Protein AF-K1T6R0-F1 (afdb_monomer_lite)

Secondary structure (DSSP, 8-state):
--GGGGGT-HHHHHHHHIIIIIHHHHHHHHHHHHHHHTTSS--S-HHHHHHHHHHHHHHHHHHHHH-GGGHHHHHHHHHHHHHHHHHHH-HHHHHHHHHHHHHHHHTTSS--

Radius of gyration: 20.27 Å; chains: 1; bounding box: 47×55×46 Å

Sequence (112 aa):
MMTIEQFRNAEFAAMYSERYLERLVRYHAGLFRALIKSGTLIGEDPDTLALEYVAPVVLMVEVCDRQPEREAECLKRLEAHVRNFYRTYSPHMVKTAEKRGGNCRNNRNADS

pLDDT: mean 86.24, std 15.78, range [49.03, 98.44]

Foldseek 3Di:
DVVVVLVVDVVVVVVCCVPQPVVQLVVQLVVVVVCVVVLQWADDRSSVLSCQLRVLVSVLVVCCVVPVVCNVVSVVVNVVSVVVSSCVTGPVVVVVVVVVVVVVVVVVVVVD

Structure (mmCIF, N/CA/C/O backbone):
data_AF-K1T6R0-F1
#
_entry.id   AF-K1T6R0-F1
#
loop_
_atom_site.group_PDB
_atom_site.id
_atom_site.type_symbol
_atom_site.label_atom_id
_atom_site.label_alt_id
_atom_site.label_comp_id
_atom_site.label_asym_id
_atom_site.label_entity_id
_atom_site.label_seq_id
_atom_site.pdbx_PDB_ins_code
_atom_site.Cartn_x
_atom_site.Cartn_y
_atom_site.Cartn_z
_atom_site.occupancy
_atom_site.B_iso_or_equiv
_atom_site.auth_seq_id
_atom_site.auth_comp_id
_atom_site.auth_asym_id
_atom_site.auth_atom_id
_atom_site.pdbx_PDB_model_num
ATOM 1 N N . MET A 1 1 ? 12.323 -4.623 -11.934 1.00 67.38 1 MET A N 1
ATOM 2 C CA . MET A 1 1 ? 11.090 -5.391 -11.698 1.00 67.38 1 MET A CA 1
ATOM 3 C C . MET A 1 1 ? 10.783 -6.057 -13.020 1.00 67.38 1 MET A C 1
ATOM 5 O O . MET A 1 1 ? 10.900 -5.417 -14.056 1.00 67.38 1 MET A O 1
ATOM 9 N N . MET A 1 2 ? 10.466 -7.350 -13.032 1.00 69.31 2 MET A N 1
ATOM 10 C CA . MET A 1 2 ? 10.204 -8.080 -14.284 1.00 69.31 2 MET A CA 1
ATOM 11 C C . MET A 1 2 ? 8.783 -7.806 -14.812 1.00 69.31 2 MET A C 1
ATOM 13 O O . MET A 1 2 ? 8.023 -8.725 -15.093 1.00 69.31 2 MET A O 1
ATOM 17 N N . THR A 1 3 ? 8.396 -6.534 -14.916 1.00 76.62 3 THR A N 1
ATOM 18 C CA . THR A 1 3 ? 7.055 -6.098 -15.345 1.00 76.62 3 THR A CA 1
ATOM 19 C C . THR A 1 3 ? 6.729 -6.539 -16.765 1.00 76.62 3 THR A C 1
ATOM 21 O O . THR A 1 3 ? 5.572 -6.810 -17.055 1.00 76.62 3 THR A O 1
ATOM 24 N N . ILE A 1 4 ? 7.719 -6.646 -17.655 1.00 83.88 4 ILE A N 1
ATOM 25 C CA . ILE A 1 4 ? 7.477 -7.036 -19.050 1.00 83.88 4 ILE A CA 1
ATOM 26 C C . ILE A 1 4 ? 7.061 -8.509 -19.184 1.00 83.88 4 ILE A C 1
ATOM 28 O O . ILE A 1 4 ? 6.312 -8.857 -20.095 1.00 83.88 4 ILE A O 1
ATOM 32 N N . GLU A 1 5 ? 7.505 -9.370 -18.260 1.00 83.56 5 GLU A N 1
ATOM 33 C CA . GLU A 1 5 ? 7.231 -10.812 -18.303 1.00 83.56 5 GLU A CA 1
ATOM 34 C C . GLU A 1 5 ? 5.749 -11.123 -18.068 1.00 83.56 5 GLU A C 1
ATOM 36 O O . GLU A 1 5 ? 5.237 -12.112 -18.589 1.00 83.56 5 GLU A O 1
ATOM 41 N N . GLN A 1 6 ? 5.027 -10.234 -17.375 1.00 82.94 6 GLN A N 1
ATOM 42 C CA . GLN A 1 6 ? 3.585 -10.361 -17.154 1.00 82.94 6 GLN A CA 1
ATOM 43 C C . GLN A 1 6 ? 2.793 -10.405 -18.475 1.00 82.94 6 GLN A C 1
ATOM 45 O O . GLN A 1 6 ? 1.752 -11.044 -18.555 1.00 82.94 6 GLN A O 1
ATOM 50 N N . PHE A 1 7 ? 3.299 -9.770 -19.538 1.00 89.25 7 PHE A N 1
ATOM 51 C CA . PHE A 1 7 ? 2.635 -9.736 -20.846 1.00 89.25 7 PHE A CA 1
ATOM 52 C C . PHE A 1 7 ? 2.962 -10.945 -21.727 1.00 89.25 7 PHE A C 1
ATOM 54 O O . PHE A 1 7 ? 2.401 -11.086 -22.811 1.00 89.25 7 PHE A O 1
ATOM 61 N N . ARG A 1 8 ? 3.881 -11.813 -21.289 1.00 89.94 8 ARG A N 1
ATOM 62 C CA . ARG A 1 8 ? 4.330 -12.980 -22.059 1.00 89.94 8 ARG A CA 1
ATOM 63 C C . ARG A 1 8 ? 3.608 -14.266 -21.671 1.00 89.94 8 ARG A C 1
ATOM 65 O O . ARG A 1 8 ? 3.548 -15.180 -22.486 1.00 89.94 8 ARG A O 1
ATOM 72 N N . ASN A 1 9 ? 3.079 -14.350 -20.450 1.00 92.88 9 ASN A N 1
ATOM 73 C CA . ASN A 1 9 ? 2.398 -15.537 -19.935 1.00 92.88 9 ASN A CA 1
ATOM 74 C C . ASN A 1 9 ? 1.365 -15.151 -18.862 1.00 92.88 9 ASN A C 1
ATOM 76 O O . ASN A 1 9 ? 1.672 -14.381 -17.951 1.00 92.88 9 ASN A O 1
ATOM 80 N N . ALA A 1 10 ? 0.169 -15.743 -18.932 1.00 92.69 10 ALA A N 1
ATOM 81 C CA . ALA A 1 10 ? -0.885 -15.586 -17.930 1.00 92.69 10 ALA A CA 1
ATOM 82 C C . ALA A 1 10 ? -0.437 -15.997 -16.514 1.00 92.69 10 ALA A C 1
ATOM 84 O O . ALA A 1 10 ? -0.844 -15.373 -15.537 1.00 92.69 10 ALA A O 1
ATOM 85 N N . GLU A 1 11 ? 0.436 -16.999 -16.390 1.00 93.69 11 GLU A N 1
ATOM 86 C CA . GLU A 1 11 ? 1.009 -17.401 -15.101 1.00 93.69 11 GLU A CA 1
ATOM 87 C C . GLU A 1 11 ? 1.862 -16.278 -14.495 1.00 93.69 11 GLU A C 1
ATOM 89 O O . GLU A 1 11 ? 1.700 -15.930 -13.326 1.00 93.69 11 GLU A O 1
ATOM 94 N N . PHE A 1 12 ? 2.713 -15.634 -15.300 1.00 91.62 12 PHE A N 1
ATOM 95 C CA . PHE A 1 12 ? 3.518 -14.502 -14.840 1.00 91.62 12 PHE A CA 1
ATOM 96 C C . PHE A 1 12 ? 2.668 -13.269 -14.529 1.00 91.62 12 PHE A C 1
ATOM 98 O O . PHE A 1 12 ? 2.978 -12.560 -13.572 1.00 91.62 12 PHE A O 1
ATOM 105 N N . ALA A 1 13 ? 1.577 -13.039 -15.266 1.00 91.75 13 ALA A N 1
ATOM 106 C CA . ALA A 1 13 ? 0.599 -12.006 -14.925 1.00 91.75 13 ALA A CA 1
ATOM 107 C C . ALA A 1 13 ? -0.025 -12.241 -13.543 1.00 91.75 13 ALA A C 1
ATOM 109 O O . ALA A 1 13 ? -0.036 -11.337 -12.708 1.00 91.75 13 ALA A O 1
ATOM 110 N N . ALA A 1 14 ? -0.475 -13.467 -13.267 1.00 93.75 14 ALA A N 1
ATOM 111 C CA . ALA A 1 14 ? -1.046 -13.824 -11.972 1.00 93.75 14 ALA A CA 1
ATOM 112 C C . ALA A 1 14 ? -0.019 -13.689 -10.836 1.00 93.75 14 ALA A C 1
ATOM 114 O O . ALA A 1 14 ? -0.318 -13.101 -9.797 1.00 93.75 14 ALA A O 1
ATOM 115 N N . MET A 1 15 ? 1.217 -14.159 -11.045 1.00 92.31 15 MET A N 1
ATOM 116 C CA . MET A 1 15 ? 2.295 -14.009 -10.062 1.00 92.31 15 MET A CA 1
ATOM 117 C C . MET A 1 15 ? 2.634 -12.540 -9.790 1.00 92.31 15 MET A C 1
ATOM 119 O O . MET A 1 15 ? 2.909 -12.183 -8.643 1.00 92.31 15 MET A O 1
ATOM 123 N N . TYR A 1 16 ? 2.612 -11.688 -10.818 1.00 90.25 16 TYR A N 1
ATOM 124 C CA . TYR A 1 16 ? 2.833 -10.252 -10.669 1.00 90.25 16 TYR A CA 1
ATOM 125 C C . TYR A 1 16 ? 1.745 -9.612 -9.799 1.00 90.25 16 TYR A C 1
ATOM 127 O O . TYR A 1 16 ? 2.076 -8.970 -8.797 1.00 90.25 16 TYR A O 1
ATOM 135 N N . SER A 1 17 ? 0.468 -9.837 -10.132 1.00 91.94 17 SER A N 1
ATOM 136 C CA . SER A 1 17 ? -0.673 -9.317 -9.364 1.00 91.94 17 SER A CA 1
ATOM 137 C C . SER A 1 17 ? -0.638 -9.783 -7.912 1.00 91.94 17 SER A C 1
ATOM 139 O O . SER A 1 17 ? -0.732 -8.966 -6.995 1.00 91.94 17 SER A O 1
ATOM 141 N N . GLU A 1 18 ? -0.404 -11.074 -7.686 1.00 94.75 18 GLU A N 1
ATOM 142 C CA . GLU A 1 18 ? -0.300 -11.644 -6.344 1.00 94.75 18 GLU A CA 1
ATOM 143 C C . GLU A 1 18 ? 0.841 -10.996 -5.545 1.00 94.75 18 GLU A C 1
ATOM 145 O O . GLU A 1 18 ? 0.654 -10.543 -4.413 1.00 94.75 18 GLU A O 1
ATOM 150 N N . ARG A 1 19 ? 2.042 -10.909 -6.133 1.00 90.56 19 ARG A N 1
ATOM 151 C CA . ARG A 1 19 ? 3.242 -10.430 -5.436 1.00 90.56 19 ARG A CA 1
ATOM 152 C C . ARG A 1 19 ? 3.183 -8.943 -5.106 1.00 90.56 19 ARG A C 1
ATOM 154 O O . ARG A 1 19 ? 3.628 -8.567 -4.018 1.00 90.56 19 ARG A O 1
ATOM 161 N N . TYR A 1 20 ? 2.714 -8.122 -6.040 1.00 87.88 20 TYR A N 1
ATOM 162 C CA . TYR A 1 20 ? 2.879 -6.669 -5.980 1.00 87.88 20 TYR A CA 1
ATOM 163 C C . TYR A 1 20 ? 1.605 -5.900 -5.663 1.00 87.88 20 TYR A C 1
ATOM 165 O O . TYR A 1 20 ? 1.702 -4.734 -5.291 1.00 87.88 20 TYR A O 1
ATOM 173 N N . LEU A 1 21 ? 0.437 -6.536 -5.734 1.00 90.62 21 LEU A N 1
ATOM 174 C CA . LEU A 1 21 ? -0.829 -5.909 -5.368 1.00 90.62 21 LEU A CA 1
ATOM 175 C C . LEU A 1 21 ? -1.497 -6.685 -4.239 1.00 90.62 21 LEU A C 1
ATOM 177 O O . LEU A 1 21 ? -1.561 -6.201 -3.108 1.00 90.62 21 LEU A O 1
ATOM 181 N N . GLU A 1 22 ? -1.945 -7.909 -4.507 1.00 95.75 22 GLU A N 1
ATOM 182 C CA . GLU A 1 22 ? -2.871 -8.596 -3.606 1.00 95.75 22 GLU A CA 1
ATOM 183 C C . GLU A 1 22 ? -2.248 -8.915 -2.248 1.00 95.75 22 GLU A C 1
ATOM 185 O O . GLU A 1 22 ? -2.856 -8.673 -1.202 1.00 95.75 22 GLU A O 1
ATOM 190 N N . ARG A 1 23 ? -1.000 -9.398 -2.231 1.00 96.06 23 ARG A N 1
ATOM 191 C CA . ARG A 1 23 ? -0.299 -9.699 -0.981 1.00 96.06 23 ARG A CA 1
ATOM 192 C C . ARG A 1 23 ? -0.053 -8.450 -0.136 1.00 96.06 23 ARG A C 1
ATOM 194 O O . ARG A 1 23 ? -0.156 -8.529 1.089 1.00 96.06 23 ARG A O 1
ATOM 201 N N . LEU A 1 24 ? 0.269 -7.315 -0.761 1.00 95.62 24 LEU A N 1
ATOM 202 C CA . LEU A 1 24 ? 0.482 -6.054 -0.044 1.00 95.62 24 LEU A CA 1
ATOM 203 C C . LEU A 1 24 ? -0.823 -5.535 0.556 1.00 95.62 24 LEU A C 1
ATOM 205 O O . LEU A 1 24 ? -0.827 -5.133 1.721 1.00 95.62 24 LEU A O 1
ATOM 209 N N . VAL A 1 25 ? -1.917 -5.591 -0.208 1.00 97.44 25 VAL A N 1
ATOM 210 C CA . VAL A 1 25 ? -3.250 -5.182 0.250 1.00 97.44 25 VAL A CA 1
ATOM 211 C C . VAL A 1 25 ? -3.710 -6.068 1.402 1.00 97.44 25 VAL A C 1
ATOM 213 O O . VAL A 1 25 ? -4.013 -5.543 2.469 1.00 97.44 25 VAL A O 1
ATOM 216 N N . ARG A 1 26 ? -3.662 -7.402 1.266 1.00 98.12 26 ARG A N 1
ATOM 217 C CA . ARG A 1 26 ? -4.065 -8.324 2.347 1.00 98.12 26 ARG A CA 1
ATOM 218 C C . ARG A 1 26 ? -3.273 -8.105 3.633 1.00 98.12 26 ARG A C 1
ATOM 220 O O . ARG A 1 26 ? -3.848 -8.117 4.720 1.00 98.12 26 ARG A O 1
ATOM 227 N N . TYR A 1 27 ? -1.962 -7.884 3.522 1.00 97.81 27 TYR A N 1
ATOM 228 C CA . TYR A 1 27 ? -1.122 -7.602 4.685 1.00 97.81 27 TYR A CA 1
ATOM 229 C C . TYR A 1 27 ? -1.546 -6.305 5.393 1.00 97.81 27 TYR A C 1
ATOM 231 O O . TYR A 1 27 ? -1.766 -6.307 6.607 1.00 97.81 27 TYR A O 1
ATOM 239 N N . HIS A 1 28 ? -1.711 -5.210 4.644 1.00 97.56 28 HIS A N 1
ATOM 240 C CA . HIS A 1 28 ? -2.092 -3.921 5.228 1.00 97.56 28 HIS A CA 1
ATOM 241 C C . HIS A 1 28 ? -3.538 -3.907 5.726 1.00 97.56 28 HIS A C 1
ATOM 243 O O . HIS A 1 28 ? -3.797 -3.303 6.761 1.00 97.56 28 HIS A O 1
ATOM 249 N N . ALA A 1 29 ? -4.456 -4.634 5.089 1.00 98.12 29 ALA A N 1
ATOM 250 C CA . ALA A 1 29 ? -5.822 -4.792 5.579 1.00 98.12 29 ALA A CA 1
ATOM 251 C C . ALA A 1 29 ? -5.835 -5.484 6.951 1.00 98.12 29 ALA A C 1
ATOM 253 O O . ALA A 1 29 ? -6.530 -5.047 7.867 1.00 98.12 29 ALA A O 1
ATOM 254 N N . GLY A 1 30 ? -5.009 -6.521 7.143 1.00 98.00 30 GLY A N 1
ATOM 255 C CA . GLY A 1 30 ? -4.819 -7.157 8.450 1.00 98.00 30 GLY A CA 1
ATOM 256 C C . GLY A 1 30 ? -4.286 -6.187 9.511 1.00 98.00 30 GLY A C 1
ATOM 257 O O . GLY A 1 30 ? -4.830 -6.117 10.616 1.00 98.00 30 GLY A O 1
ATOM 258 N N . LEU A 1 31 ? -3.269 -5.394 9.161 1.00 97.25 31 LEU A N 1
ATOM 259 C CA . LEU A 1 31 ? -2.706 -4.368 10.042 1.00 97.25 31 LEU A CA 1
ATOM 260 C C . LEU A 1 31 ? -3.740 -3.290 10.402 1.00 97.25 31 LEU A C 1
ATOM 262 O O . LEU A 1 31 ? -3.925 -2.979 11.578 1.00 97.25 31 LEU A O 1
ATOM 266 N N . PHE A 1 32 ? -4.447 -2.739 9.418 1.00 97.50 32 PHE A N 1
ATOM 267 C CA . PHE A 1 32 ? -5.442 -1.692 9.637 1.00 97.50 32 PHE A CA 1
ATOM 268 C C . PHE A 1 32 ? -6.644 -2.189 10.423 1.00 97.50 32 PHE A C 1
ATOM 270 O O . PHE A 1 32 ? -7.112 -1.475 11.304 1.00 97.50 32 PHE A O 1
ATOM 277 N N . ARG A 1 33 ? -7.072 -3.439 10.231 1.00 97.75 33 ARG A N 1
ATOM 278 C CA . ARG A 1 33 ? -8.096 -4.062 11.077 1.00 97.75 33 ARG A CA 1
ATOM 279 C C . ARG A 1 33 ? -7.681 -4.075 12.551 1.00 97.75 33 ARG A C 1
ATOM 281 O O . ARG A 1 33 ? -8.498 -3.771 13.418 1.00 97.75 33 ARG A O 1
ATOM 288 N N . ALA A 1 34 ? -6.414 -4.377 12.844 1.00 96.94 34 ALA A N 1
ATOM 289 C CA . ALA A 1 34 ? -5.888 -4.334 14.208 1.00 96.94 34 ALA A CA 1
ATOM 290 C C . ALA A 1 34 ? -5.819 -2.898 14.764 1.00 96.94 34 ALA A C 1
ATOM 292 O O . ALA A 1 34 ? -6.229 -2.671 15.901 1.00 96.94 34 ALA A O 1
ATOM 293 N N . LEU A 1 35 ? -5.363 -1.932 13.958 1.00 95.38 35 LEU A N 1
ATOM 294 C CA . LEU A 1 35 ? -5.242 -0.524 14.361 1.00 95.38 35 LEU A CA 1
ATOM 295 C C . LEU A 1 35 ? -6.593 0.186 14.536 1.00 95.38 35 LEU A C 1
ATOM 297 O O . LEU A 1 35 ? -6.722 1.062 15.391 1.00 95.38 35 LEU A O 1
ATOM 301 N N . ILE A 1 36 ? -7.607 -0.190 13.757 1.00 95.00 36 ILE A N 1
ATOM 302 C CA . ILE A 1 36 ? -8.988 0.273 13.942 1.00 95.00 36 ILE A CA 1
ATOM 303 C C . ILE A 1 36 ? -9.548 -0.308 15.242 1.00 95.00 36 ILE A C 1
ATOM 305 O O . ILE A 1 36 ? -10.090 0.424 16.067 1.00 95.00 36 ILE A O 1
ATOM 309 N N . LYS A 1 37 ? -9.350 -1.613 15.485 1.00 95.00 37 LYS A N 1
ATOM 310 C CA . LYS A 1 37 ? -9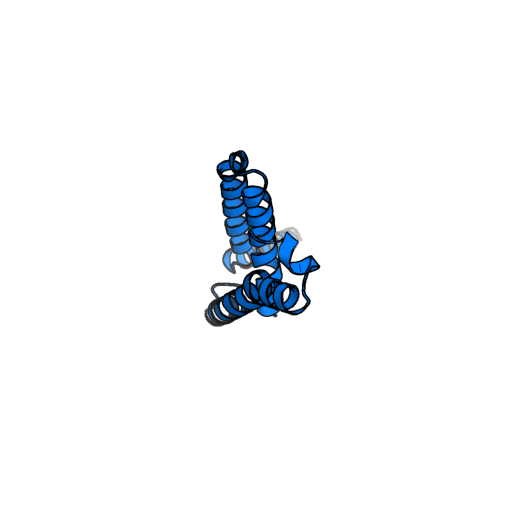.811 -2.277 16.714 1.00 95.00 37 LYS A CA 1
ATOM 311 C C . LYS A 1 37 ? -9.193 -1.674 17.982 1.00 95.00 37 LYS A C 1
ATOM 313 O O . LYS A 1 37 ? -9.863 -1.624 19.009 1.00 95.00 37 LYS A O 1
ATOM 318 N N . SER A 1 38 ? -7.940 -1.216 17.928 1.00 94.44 38 SER A N 1
ATOM 319 C CA . SER A 1 38 ? -7.284 -0.521 19.046 1.00 94.44 38 SER A CA 1
ATOM 320 C C . SER A 1 38 ? -7.680 0.953 19.179 1.00 94.44 38 SER A C 1
ATOM 322 O O . SER A 1 38 ? -7.250 1.610 20.125 1.00 94.44 38 SER A O 1
ATOM 324 N N . GLY A 1 39 ? -8.458 1.496 18.239 1.00 92.12 39 GLY A N 1
ATOM 325 C CA . GLY A 1 39 ? -8.795 2.917 18.180 1.00 92.12 39 GLY A CA 1
ATOM 326 C C . GLY A 1 39 ? -7.613 3.813 17.802 1.00 92.12 39 GLY A C 1
ATOM 327 O O . GLY A 1 39 ? -7.666 5.017 18.038 1.00 92.12 39 GLY A O 1
ATOM 328 N N . THR A 1 40 ? -6.532 3.254 17.249 1.00 93.25 40 THR A N 1
ATOM 329 C CA . THR A 1 40 ? -5.373 4.021 16.764 1.00 93.25 40 THR A CA 1
ATOM 330 C C . THR A 1 40 ? -5.678 4.709 15.437 1.00 93.25 40 THR A C 1
ATOM 332 O O . THR A 1 40 ? 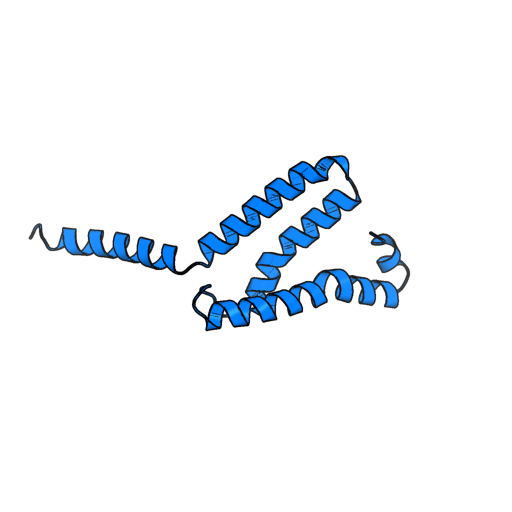-5.229 5.835 15.222 1.00 93.25 40 THR A O 1
ATOM 335 N N . LEU A 1 41 ? -6.458 4.051 14.574 1.00 93.25 41 LEU A N 1
ATOM 336 C CA . LEU A 1 41 ? -6.990 4.623 13.342 1.00 93.25 41 LEU A CA 1
ATOM 337 C C . LEU A 1 41 ? -8.521 4.683 13.380 1.00 93.25 41 LEU A C 1
ATOM 339 O O . LEU A 1 41 ? -9.169 3.835 13.990 1.00 93.25 41 LEU A O 1
ATOM 343 N N . ILE A 1 42 ? -9.088 5.678 12.703 1.00 88.75 42 ILE A N 1
ATOM 344 C CA . ILE A 1 42 ? -10.515 5.778 12.389 1.00 88.75 42 ILE A CA 1
ATOM 345 C C . ILE A 1 42 ? -10.713 5.292 10.948 1.00 88.75 42 ILE A C 1
ATOM 347 O O . ILE A 1 42 ? -9.995 5.721 10.049 1.00 88.75 42 ILE A O 1
ATOM 351 N N . GLY A 1 43 ? -11.639 4.366 10.725 1.00 79.06 43 GLY A N 1
ATOM 352 C CA . GLY A 1 43 ? -11.906 3.799 9.403 1.00 79.06 43 GLY A CA 1
ATOM 353 C C . GLY A 1 43 ? -12.892 2.641 9.497 1.00 79.06 43 GLY A C 1
ATOM 354 O O . GLY A 1 43 ? -12.875 1.905 10.482 1.00 79.06 43 GLY A O 1
ATOM 355 N N . GLU A 1 44 ? -13.766 2.512 8.500 1.00 77.50 44 GLU A N 1
ATOM 356 C CA . GLU A 1 44 ? -14.825 1.494 8.492 1.00 77.50 44 GLU A CA 1
ATOM 357 C C . GLU A 1 44 ? -14.380 0.215 7.775 1.00 77.50 44 GLU A C 1
ATOM 359 O O . GLU A 1 44 ? -14.502 -0.872 8.340 1.00 77.50 44 GLU A O 1
ATOM 364 N N . ASP A 1 45 ? -13.802 0.341 6.575 1.00 94.75 45 ASP A N 1
ATOM 365 C CA . ASP A 1 45 ? -13.355 -0.804 5.779 1.00 94.75 45 ASP A CA 1
ATOM 366 C C . ASP A 1 45 ? -11.815 -0.887 5.676 1.00 94.75 45 ASP A C 1
ATOM 368 O O . ASP A 1 45 ? -11.193 -0.097 4.956 1.00 94.75 45 ASP A O 1
ATOM 372 N N . PRO A 1 46 ? -11.162 -1.831 6.381 1.00 96.00 46 PRO A N 1
ATOM 373 C CA . PRO A 1 46 ? -9.707 -1.967 6.356 1.00 96.00 46 PRO A CA 1
ATOM 374 C C . PRO A 1 46 ? -9.153 -2.381 4.987 1.00 96.00 46 PRO A C 1
ATOM 376 O O . PRO A 1 46 ? -7.989 -2.092 4.706 1.00 96.00 46 PRO A O 1
ATOM 379 N N . ASP A 1 47 ? -9.950 -3.040 4.145 1.00 96.19 47 ASP A N 1
ATOM 380 C CA . ASP A 1 47 ? -9.539 -3.472 2.809 1.00 96.19 47 ASP A CA 1
ATOM 381 C C . ASP A 1 47 ? -9.430 -2.268 1.850 1.00 96.19 47 ASP A C 1
ATOM 383 O O . ASP A 1 47 ? -8.416 -2.108 1.163 1.00 96.19 47 ASP A O 1
ATOM 387 N N . THR A 1 48 ? -10.386 -1.336 1.898 1.00 95.12 48 THR A N 1
ATOM 388 C CA . THR A 1 48 ? -10.296 -0.045 1.195 1.00 95.12 48 THR A CA 1
ATOM 389 C C . THR A 1 48 ? -9.130 0.808 1.704 1.00 95.12 48 THR A C 1
ATOM 391 O O . THR A 1 48 ? -8.331 1.292 0.900 1.00 95.12 48 THR A O 1
ATOM 394 N N . LEU A 1 49 ? -8.954 0.938 3.027 1.00 96.19 49 LEU A N 1
ATOM 395 C CA . LEU A 1 49 ? -7.822 1.692 3.593 1.00 96.19 49 LEU A CA 1
ATOM 396 C C . LEU A 1 49 ? -6.470 1.122 3.137 1.00 96.19 49 LEU A C 1
ATOM 398 O O . LEU A 1 49 ? -5.524 1.874 2.890 1.00 96.19 49 LEU A O 1
ATOM 402 N N . ALA A 1 50 ? -6.367 -0.203 3.009 1.00 97.31 50 ALA A N 1
ATOM 403 C CA . ALA A 1 50 ? -5.170 -0.864 2.508 1.00 97.31 50 ALA A CA 1
ATOM 404 C C . ALA A 1 50 ? -4.864 -0.478 1.058 1.00 97.31 50 ALA A C 1
ATOM 406 O O . ALA A 1 50 ? -3.709 -0.179 0.754 1.00 97.31 50 ALA A O 1
ATOM 407 N N . LEU A 1 51 ? -5.871 -0.426 0.183 1.00 96.12 51 LEU A N 1
ATOM 408 C CA . LEU A 1 51 ? -5.703 0.024 -1.203 1.00 96.12 51 LEU A CA 1
ATOM 409 C C . LEU A 1 51 ? -5.217 1.475 -1.272 1.00 96.12 51 LEU A C 1
ATOM 411 O O . LEU A 1 51 ? -4.233 1.760 -1.956 1.00 96.12 51 LEU A O 1
ATOM 415 N N . GLU A 1 52 ? -5.851 2.376 -0.520 1.00 95.62 52 GLU 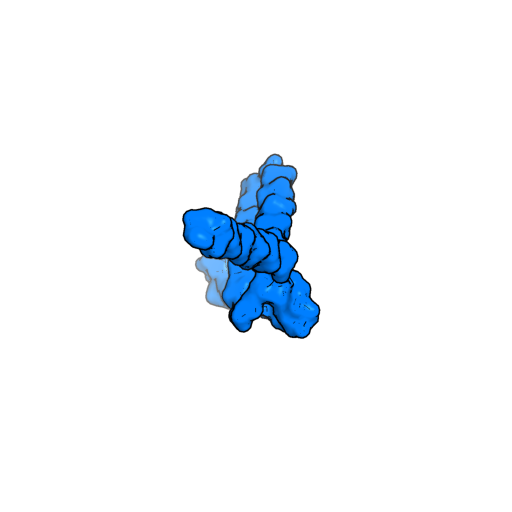A N 1
ATOM 416 C CA . GLU A 1 52 ? -5.459 3.789 -0.458 1.00 95.62 52 GLU A CA 1
ATOM 417 C C . GLU A 1 52 ? -4.019 3.977 0.031 1.00 95.62 52 GLU A C 1
ATOM 419 O O . GLU A 1 52 ? -3.280 4.827 -0.474 1.00 95.62 52 GLU A O 1
ATOM 424 N N . TYR A 1 53 ? -3.602 3.176 1.012 1.00 96.19 53 TYR A N 1
ATOM 425 C CA . TYR A 1 53 ? -2.251 3.238 1.550 1.00 96.19 53 TYR A CA 1
ATOM 426 C C . TYR A 1 53 ? -1.212 2.653 0.589 1.00 96.19 53 TYR A C 1
ATOM 428 O O . TYR A 1 53 ? -0.152 3.248 0.397 1.00 96.19 53 TYR A O 1
ATOM 436 N N . VAL A 1 54 ? -1.495 1.492 -0.004 1.00 96.81 54 VAL A N 1
ATOM 437 C CA . VAL A 1 54 ? -0.528 0.716 -0.794 1.00 96.81 54 VAL A CA 1
ATOM 438 C C . VAL A 1 54 ? -0.349 1.277 -2.204 1.00 96.81 54 VAL A C 1
ATOM 440 O O . VAL A 1 54 ? 0.765 1.221 -2.724 1.00 96.81 54 VAL A O 1
ATOM 443 N N . ALA A 1 55 ? -1.383 1.852 -2.828 1.00 96.19 55 ALA A N 1
ATOM 444 C CA . ALA A 1 55 ? -1.299 2.295 -4.223 1.00 96.19 55 ALA A CA 1
ATOM 445 C C . ALA A 1 55 ? -0.153 3.301 -4.486 1.00 96.19 55 ALA A C 1
ATOM 447 O O . ALA A 1 55 ? 0.622 3.081 -5.422 1.00 96.19 55 ALA A O 1
ATOM 448 N N . PRO A 1 56 ? 0.069 4.340 -3.652 1.00 96.56 56 PRO A N 1
ATOM 449 C CA . PRO A 1 56 ? 1.226 5.221 -3.818 1.00 96.56 56 PRO A CA 1
ATOM 450 C C . PRO A 1 56 ? 2.571 4.517 -3.601 1.00 96.56 56 PRO A C 1
ATOM 452 O O . PRO A 1 56 ? 3.551 4.892 -4.239 1.00 96.56 56 PRO A O 1
ATOM 455 N N . VAL A 1 57 ? 2.630 3.491 -2.741 1.00 95.56 57 VAL A N 1
ATOM 456 C CA . VAL A 1 57 ? 3.847 2.689 -2.518 1.00 95.56 57 VAL A CA 1
ATOM 457 C C . VAL A 1 57 ? 4.233 1.943 -3.789 1.00 95.56 57 VAL A C 1
ATOM 459 O O . VAL A 1 57 ? 5.374 2.050 -4.234 1.00 95.56 57 VAL A O 1
ATOM 462 N N . VAL A 1 58 ? 3.275 1.246 -4.406 1.00 94.69 58 VAL A N 1
ATOM 463 C CA . VAL A 1 58 ? 3.486 0.511 -5.663 1.00 94.69 58 VAL A CA 1
ATOM 464 C C . VAL A 1 58 ? 3.919 1.465 -6.773 1.00 94.69 58 VAL A C 1
ATOM 466 O O . VAL A 1 58 ? 4.937 1.224 -7.418 1.00 94.69 58 VAL A O 1
ATOM 469 N N . LEU A 1 59 ? 3.226 2.599 -6.923 1.00 95.19 59 LEU A N 1
ATOM 470 C CA . LEU A 1 59 ? 3.568 3.610 -7.923 1.00 95.19 59 LEU A CA 1
ATOM 471 C C . LEU A 1 59 ? 5.008 4.123 -7.767 1.00 95.19 59 LEU A C 1
ATOM 473 O O . LEU A 1 59 ? 5.716 4.279 -8.759 1.00 95.19 59 LEU A O 1
ATOM 477 N N . MET A 1 60 ? 5.459 4.395 -6.538 1.00 96.38 60 MET A N 1
ATOM 478 C CA . MET A 1 60 ? 6.830 4.865 -6.310 1.00 96.38 60 MET A CA 1
ATOM 479 C C . MET A 1 60 ? 7.867 3.779 -6.614 1.00 96.38 60 MET A C 1
ATOM 481 O O . MET A 1 60 ? 8.899 4.090 -7.205 1.00 96.38 60 MET A O 1
ATOM 485 N N . VAL A 1 61 ? 7.591 2.513 -6.283 1.0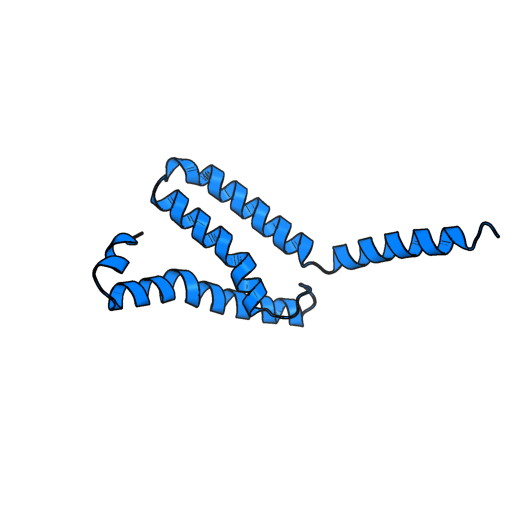0 93.00 61 VAL A N 1
ATOM 486 C CA . VAL A 1 61 ? 8.470 1.389 -6.650 1.00 93.00 61 VAL A CA 1
ATOM 487 C C . VAL A 1 61 ? 8.592 1.269 -8.169 1.00 93.00 61 VAL A C 1
ATOM 489 O O . VAL A 1 61 ? 9.704 1.148 -8.673 1.00 93.00 61 VAL A O 1
ATOM 492 N N . GLU A 1 62 ? 7.491 1.383 -8.914 1.00 92.00 62 GLU A N 1
ATOM 493 C CA . GLU A 1 62 ? 7.511 1.355 -10.384 1.00 92.00 62 GLU A CA 1
ATOM 494 C C . GLU A 1 62 ? 8.263 2.543 -11.008 1.00 92.00 62 GLU A C 1
ATOM 496 O O . GLU A 1 62 ? 8.788 2.439 -12.122 1.00 92.00 62 GLU A O 1
ATOM 501 N N . VAL A 1 63 ? 8.309 3.696 -10.333 1.00 95.44 63 VAL A N 1
ATOM 502 C CA . VAL A 1 63 ? 9.155 4.826 -10.747 1.00 95.44 63 VAL A CA 1
ATOM 503 C C . VAL A 1 63 ? 10.623 4.501 -10.504 1.00 95.44 63 VAL A C 1
ATOM 505 O O . VAL A 1 63 ? 11.397 4.567 -11.457 1.00 95.44 63 VAL A O 1
ATOM 508 N N . CYS A 1 64 ? 10.996 4.110 -9.282 1.00 94.94 64 CYS A N 1
ATOM 509 C CA . CYS A 1 64 ? 12.379 3.766 -8.937 1.00 94.94 64 CYS A CA 1
ATOM 510 C C . CYS A 1 64 ? 12.932 2.643 -9.817 1.00 94.94 64 CYS A C 1
ATOM 512 O O . CYS A 1 64 ? 14.108 2.651 -10.159 1.00 94.94 64 CYS A O 1
ATOM 514 N N . ASP A 1 65 ? 12.079 1.702 -10.220 1.00 92.00 65 ASP A N 1
ATOM 515 C CA . ASP A 1 65 ? 12.481 0.588 -11.067 1.00 92.00 65 ASP A CA 1
ATOM 516 C C . ASP A 1 65 ? 12.971 1.018 -12.456 1.00 92.00 65 ASP A C 1
ATOM 518 O O . ASP A 1 65 ? 13.882 0.416 -13.018 1.00 92.00 65 ASP A O 1
ATOM 522 N N . ARG A 1 66 ? 12.363 2.071 -13.012 1.00 92.88 66 ARG A N 1
ATOM 523 C CA . ARG A 1 66 ? 12.694 2.603 -14.343 1.00 92.88 66 ARG A CA 1
ATOM 524 C C . ARG A 1 66 ? 13.667 3.778 -14.287 1.00 92.88 66 ARG A C 1
ATOM 526 O O . ARG A 1 66 ? 14.299 4.073 -15.295 1.00 92.88 66 ARG A O 1
ATOM 533 N N . GLN A 1 67 ? 13.706 4.483 -13.159 1.00 96.31 67 GLN A N 1
ATOM 534 C CA . GLN A 1 67 ? 14.426 5.741 -12.936 1.00 96.31 67 GLN A CA 1
ATOM 535 C C . GLN A 1 67 ? 15.061 5.716 -11.533 1.00 96.31 67 GLN A C 1
ATOM 537 O O . GLN A 1 67 ? 14.566 6.391 -10.621 1.00 96.31 67 GLN A O 1
ATOM 542 N N . PRO A 1 68 ? 16.117 4.908 -11.313 1.00 96.00 68 PRO A N 1
ATOM 543 C CA . PRO A 1 68 ? 16.740 4.747 -9.996 1.00 96.00 68 PRO A CA 1
ATOM 544 C C . PRO A 1 68 ? 17.276 6.066 -9.420 1.00 96.00 68 PRO A C 1
ATOM 546 O O . PRO A 1 68 ? 17.246 6.281 -8.211 1.00 96.00 68 PRO A O 1
ATOM 549 N N . GLU A 1 69 ? 17.676 7.014 -10.267 1.00 98.06 69 GLU A N 1
ATOM 550 C CA . GLU A 1 69 ? 18.104 8.359 -9.875 1.00 98.06 69 GLU A CA 1
ATOM 551 C C . GLU A 1 69 ? 17.022 9.167 -9.133 1.00 98.06 69 GLU A C 1
ATOM 553 O O . GLU A 1 69 ? 17.328 10.159 -8.470 1.00 98.06 69 GLU A O 1
ATOM 558 N N . ARG A 1 70 ? 15.755 8.740 -9.204 1.00 98.06 70 ARG A N 1
ATOM 559 C CA . ARG A 1 70 ? 14.621 9.382 -8.527 1.00 98.06 70 ARG A CA 1
ATOM 560 C C . ARG A 1 70 ? 14.273 8.767 -7.179 1.00 98.06 70 ARG A C 1
ATOM 562 O O . ARG A 1 70 ? 13.298 9.202 -6.563 1.00 98.06 70 ARG A O 1
ATOM 569 N N . GLU A 1 71 ? 15.047 7.804 -6.687 1.00 97.81 71 GLU A N 1
ATOM 570 C CA . GLU A 1 71 ? 14.766 7.122 -5.420 1.00 97.81 71 GLU A CA 1
ATOM 571 C C . GLU A 1 71 ? 14.589 8.107 -4.255 1.00 97.81 71 GLU A C 1
ATOM 573 O O . GLU A 1 71 ? 13.599 8.038 -3.526 1.00 97.81 71 GLU A O 1
ATOM 578 N N . ALA A 1 72 ? 15.477 9.097 -4.132 1.00 98.31 72 ALA A N 1
ATOM 579 C CA . ALA A 1 72 ? 15.394 10.106 -3.076 1.00 98.31 72 ALA A CA 1
ATOM 580 C C . ALA A 1 72 ? 14.098 10.940 -3.145 1.00 98.31 72 ALA A C 1
ATOM 582 O O . ALA A 1 72 ? 13.484 11.246 -2.119 1.00 98.31 72 ALA A O 1
ATOM 583 N N . GLU A 1 73 ? 13.649 11.291 -4.354 1.00 98.19 73 GLU A N 1
ATOM 584 C CA . GLU A 1 73 ? 12.380 11.995 -4.567 1.00 98.19 73 GLU A CA 1
ATOM 585 C C . GLU A 1 73 ? 11.190 11.109 -4.167 1.00 98.19 73 GLU A C 1
ATOM 587 O O . GLU A 1 73 ? 10.275 11.559 -3.470 1.00 98.19 73 GLU A O 1
ATOM 592 N N . CYS A 1 74 ? 11.214 9.841 -4.579 1.00 98.31 74 CYS A N 1
ATOM 593 C CA . CYS A 1 74 ? 10.174 8.861 -4.285 1.00 98.31 74 CYS A CA 1
ATOM 594 C C . CYS A 1 74 ? 10.056 8.603 -2.779 1.00 98.31 74 CYS A C 1
ATOM 596 O O . CYS A 1 74 ? 8.950 8.638 -2.239 1.00 98.31 74 CYS A O 1
ATOM 598 N N . LEU A 1 75 ? 11.181 8.452 -2.076 1.00 98.12 75 LEU A N 1
ATOM 599 C CA . LEU A 1 75 ? 11.218 8.314 -0.619 1.00 98.12 75 LEU A CA 1
ATOM 600 C C . LEU A 1 75 ? 10.574 9.514 0.079 1.00 98.12 75 LEU A C 1
ATOM 602 O O . LEU A 1 75 ? 9.724 9.334 0.951 1.00 98.12 75 LEU A O 1
ATOM 6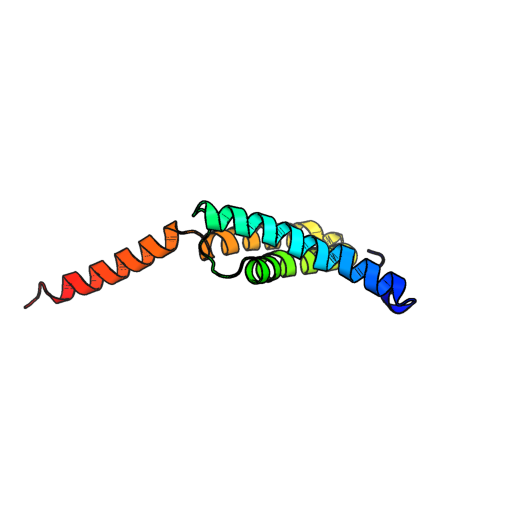06 N N . LYS A 1 76 ? 10.889 10.742 -0.351 1.00 98.44 76 LYS A N 1
ATOM 607 C CA . LYS A 1 76 ? 10.277 11.960 0.204 1.00 98.44 76 LYS A CA 1
ATOM 608 C C . LYS A 1 76 ? 8.756 11.985 0.008 1.00 98.44 76 LYS A C 1
ATOM 610 O O . LYS A 1 76 ? 8.019 12.399 0.906 1.00 98.44 76 LYS A O 1
ATOM 615 N N . ARG A 1 77 ? 8.268 11.539 -1.156 1.00 98.31 77 ARG A N 1
ATOM 616 C CA . ARG A 1 77 ? 6.827 11.426 -1.444 1.00 98.31 77 ARG A CA 1
ATOM 617 C C . ARG A 1 77 ? 6.155 10.369 -0.567 1.00 98.31 77 ARG A C 1
ATOM 619 O O . ARG A 1 77 ? 5.088 10.648 -0.024 1.00 98.31 77 ARG A O 1
ATOM 626 N N . LEU A 1 78 ? 6.779 9.204 -0.378 1.00 98.00 78 LEU A N 1
ATOM 627 C CA . LEU A 1 78 ? 6.260 8.150 0.503 1.00 98.00 78 LEU A CA 1
ATOM 628 C C . LEU A 1 78 ? 6.187 8.611 1.953 1.00 98.00 78 LEU A C 1
ATOM 630 O O . LEU A 1 78 ? 5.179 8.403 2.621 1.00 98.00 78 LEU A O 1
ATOM 634 N N . GLU A 1 79 ? 7.213 9.303 2.429 1.00 98.19 79 GLU A N 1
ATOM 635 C CA . GLU A 1 79 ? 7.240 9.840 3.784 1.00 98.19 79 GLU A CA 1
ATOM 636 C C . GLU A 1 79 ? 6.094 10.846 4.015 1.00 98.19 79 GLU A C 1
ATOM 638 O O . GLU A 1 79 ? 5.416 10.827 5.047 1.00 98.19 79 GLU A O 1
ATOM 643 N N . ALA A 1 80 ? 5.828 11.710 3.029 1.00 98.12 80 ALA A N 1
ATOM 644 C CA . ALA A 1 80 ? 4.683 12.616 3.055 1.00 98.12 80 ALA A CA 1
ATOM 645 C C . ALA A 1 80 ? 3.341 11.865 3.002 1.00 98.12 80 ALA A C 1
ATOM 647 O O . ALA A 1 80 ? 2.426 12.222 3.744 1.00 98.12 80 ALA A O 1
ATOM 648 N N . HIS A 1 81 ? 3.232 10.821 2.176 1.00 98.00 81 HIS A N 1
ATOM 649 C CA . HIS A 1 81 ? 2.048 9.962 2.088 1.00 98.00 81 HIS A CA 1
ATOM 650 C C . HIS A 1 81 ? 1.724 9.304 3.431 1.00 98.00 81 HIS A C 1
ATOM 652 O O . HIS A 1 81 ? 0.614 9.471 3.924 1.00 98.00 81 HIS A O 1
ATOM 658 N N . VAL A 1 82 ? 2.700 8.668 4.088 1.00 96.62 82 VAL A N 1
ATOM 659 C CA . VAL A 1 82 ? 2.501 8.018 5.397 1.00 96.62 82 VAL A CA 1
ATOM 660 C C . VAL A 1 82 ? 2.028 9.019 6.451 1.00 96.62 82 VAL A C 1
ATOM 662 O O . VAL A 1 82 ? 1.066 8.752 7.173 1.00 96.62 82 VAL A O 1
ATOM 665 N N . ARG A 1 83 ? 2.657 10.201 6.518 1.00 96.50 83 ARG A N 1
ATOM 666 C CA . ARG A 1 83 ? 2.234 11.268 7.440 1.00 96.50 83 ARG A CA 1
ATOM 667 C C . ARG A 1 83 ? 0.819 11.753 7.157 1.00 96.50 83 ARG A C 1
ATOM 669 O O . ARG A 1 83 ? 0.039 11.930 8.091 1.00 96.50 83 ARG A O 1
ATOM 676 N N . ASN A 1 84 ? 0.493 11.992 5.889 1.00 95.75 84 ASN A N 1
ATOM 677 C CA . ASN A 1 84 ? -0.826 12.468 5.488 1.00 95.75 84 ASN A CA 1
ATOM 678 C C . ASN A 1 84 ? -1.900 11.426 5.786 1.00 95.75 84 ASN A C 1
ATOM 680 O O . ASN A 1 84 ? -2.905 11.776 6.394 1.00 95.75 84 ASN A O 1
ATOM 684 N N . PHE A 1 85 ? -1.653 10.166 5.434 1.00 95.31 85 PHE A N 1
ATOM 685 C CA . PHE A 1 85 ? -2.544 9.051 5.720 1.00 95.31 85 PHE A CA 1
ATOM 686 C C . PHE A 1 85 ? -2.829 8.947 7.220 1.00 95.31 85 PHE A C 1
ATOM 688 O O . PHE A 1 85 ? -3.985 8.979 7.636 1.00 95.31 85 PHE A O 1
ATOM 695 N N . TYR A 1 86 ? -1.782 8.927 8.053 1.00 92.94 86 TYR A N 1
ATOM 696 C CA . TYR A 1 86 ? -1.956 8.864 9.503 1.00 92.94 86 TYR A CA 1
ATOM 697 C C . TYR A 1 86 ? -2.716 10.076 10.046 1.00 92.94 86 TYR A C 1
ATOM 699 O O . TYR A 1 86 ? -3.599 9.929 10.880 1.00 92.94 86 TYR A O 1
ATOM 707 N N . ARG A 1 87 ? -2.418 11.286 9.560 1.00 92.19 87 ARG A N 1
ATOM 708 C CA . ARG A 1 87 ? -3.133 12.500 9.972 1.00 92.19 87 ARG A CA 1
ATOM 709 C C . ARG A 1 87 ? -4.625 12.436 9.633 1.00 92.19 87 ARG A C 1
ATOM 711 O O . ARG A 1 87 ? -5.435 12.827 10.467 1.00 92.19 87 ARG A O 1
ATOM 718 N N . THR A 1 88 ? -4.973 11.965 8.43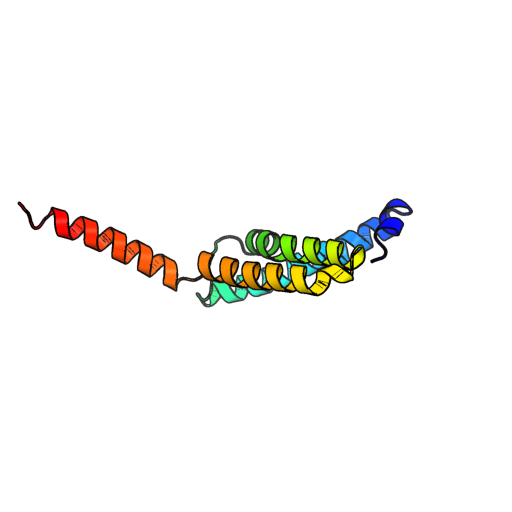9 1.00 92.75 88 THR A N 1
ATOM 719 C CA . THR A 1 88 ? -6.364 11.827 7.983 1.00 92.75 88 THR A CA 1
ATOM 720 C C . THR A 1 88 ? -7.127 10.813 8.828 1.00 92.75 88 THR A C 1
ATOM 722 O O . THR A 1 88 ? -8.248 11.085 9.247 1.00 92.75 88 THR A O 1
ATOM 725 N N . TYR A 1 89 ? -6.494 9.681 9.133 1.00 92.88 89 TYR A N 1
ATOM 726 C CA . TYR A 1 89 ? -7.133 8.557 9.808 1.00 92.88 89 TYR A CA 1
ATOM 727 C C . TYR A 1 89 ? -6.809 8.469 11.306 1.00 92.88 89 TYR A C 1
ATOM 729 O O . TYR A 1 89 ? -7.091 7.452 11.924 1.00 92.88 89 TYR A O 1
ATOM 737 N N . SER A 1 90 ? -6.254 9.508 11.939 1.00 89.44 90 SER A N 1
ATOM 738 C CA . SER A 1 90 ? -6.002 9.512 13.388 1.00 89.44 90 SER A CA 1
ATOM 739 C C . SER A 1 90 ? -7.155 10.167 14.173 1.00 89.44 90 SER A C 1
ATOM 741 O O . SER A 1 90 ? -7.596 11.270 13.827 1.00 89.44 90 SER A O 1
ATOM 743 N N . PRO A 1 91 ? -7.590 9.582 15.309 1.00 79.38 91 PRO A N 1
ATOM 744 C CA . PRO A 1 91 ? -8.665 10.134 16.143 1.00 79.38 91 PRO A CA 1
ATOM 745 C C . PRO A 1 91 ? -8.398 11.548 16.688 1.00 79.38 91 PRO A C 1
ATOM 747 O O . PRO A 1 91 ? -9.334 12.287 17.007 1.00 79.38 91 PRO A O 1
ATOM 750 N N . HIS A 1 92 ? -7.127 11.947 16.827 1.00 68.69 92 HIS A N 1
ATOM 751 C CA . HIS A 1 92 ? -6.748 13.240 17.413 1.00 68.69 92 HIS A CA 1
ATOM 752 C C . HIS A 1 92 ? -7.191 14.451 16.569 1.00 68.69 92 HIS A C 1
ATOM 754 O O . HIS A 1 92 ? -7.402 15.540 17.116 1.00 68.69 92 HIS A O 1
ATOM 760 N N . MET A 1 93 ? -7.377 14.282 15.256 1.00 59.44 93 MET A N 1
ATOM 761 C CA . MET A 1 93 ? -7.834 15.360 14.371 1.00 59.44 93 MET A CA 1
ATOM 762 C C . MET A 1 93 ? -9.359 15.524 14.385 1.00 59.44 93 MET A C 1
ATOM 764 O O . MET A 1 93 ? -9.829 16.663 14.383 1.00 59.44 93 MET A O 1
ATOM 768 N N . VAL A 1 94 ? -10.126 14.432 14.517 1.00 55.44 94 VAL A N 1
ATOM 769 C CA . VAL A 1 94 ? -11.599 14.485 14.635 1.00 55.44 94 VAL A CA 1
ATOM 770 C C . VAL A 1 94 ? -12.012 15.280 15.871 1.00 55.44 94 VAL A C 1
ATOM 772 O O . VAL A 1 94 ? -12.766 16.245 15.762 1.00 55.44 94 VAL A O 1
ATOM 775 N N . LYS A 1 95 ? -11.388 15.005 17.024 1.00 53.31 95 LYS A N 1
ATOM 776 C CA . LYS A 1 95 ? -11.647 15.754 18.268 1.00 53.31 95 LYS A CA 1
ATOM 777 C C . LYS A 1 95 ? -11.301 17.244 18.163 1.00 53.31 95 LYS A C 1
ATOM 779 O O . LYS A 1 95 ? -11.901 18.069 18.849 1.00 53.31 95 LYS A O 1
ATOM 784 N N . THR A 1 96 ? -10.327 17.613 17.329 1.00 53.75 96 THR A N 1
ATOM 785 C CA . THR A 1 96 ? -9.920 19.017 17.137 1.00 53.75 96 THR A CA 1
ATOM 786 C C . THR A 1 96 ? -10.900 19.765 16.227 1.00 53.75 96 THR A C 1
ATOM 788 O O . THR A 1 96 ? -11.213 20.928 16.491 1.00 53.75 96 THR A O 1
ATOM 791 N N . ALA A 1 97 ? -11.429 19.105 15.193 1.00 55.03 97 ALA A N 1
ATOM 792 C CA . ALA A 1 97 ? -12.477 19.651 14.332 1.00 55.03 97 ALA A CA 1
ATOM 793 C C . ALA A 1 97 ? -13.819 19.793 15.078 1.00 55.03 97 ALA A C 1
ATOM 795 O O . ALA A 1 97 ? -14.445 20.851 15.011 1.00 55.03 97 ALA A O 1
ATOM 796 N N . GLU A 1 98 ? -14.209 18.791 15.871 1.00 54.16 98 GLU A N 1
ATOM 797 C CA . GLU A 1 98 ? -15.412 18.832 16.717 1.00 54.16 98 GLU A CA 1
ATOM 798 C C . GLU A 1 98 ? -15.331 19.925 17.791 1.00 54.16 98 GLU A C 1
ATOM 800 O O . GLU A 1 98 ? -16.281 20.690 17.961 1.00 54.16 98 GLU A O 1
ATOM 805 N N . LYS A 1 99 ? -14.180 20.087 18.464 1.00 53.69 99 LYS A N 1
ATOM 806 C CA . LYS A 1 99 ? -13.966 21.191 19.419 1.00 53.69 99 LYS A CA 1
ATOM 807 C C . LYS A 1 99 ? -14.074 22.569 18.761 1.00 53.69 99 LYS A C 1
ATOM 809 O O . LYS A 1 99 ? -14.664 23.472 19.351 1.00 53.69 99 LYS A O 1
ATOM 814 N N . ARG A 1 100 ? -13.544 22.747 17.545 1.00 55.50 100 ARG A N 1
ATOM 815 C CA . ARG A 1 100 ? -13.663 24.014 16.796 1.00 55.50 100 ARG A CA 1
ATOM 816 C C . ARG A 1 100 ? -15.112 24.299 16.375 1.00 55.50 100 ARG A C 1
ATOM 818 O O . ARG A 1 100 ? -15.566 25.430 16.524 1.00 55.50 100 ARG A O 1
ATOM 825 N N . GLY A 1 101 ? -15.859 23.286 15.934 1.00 56.34 101 GLY A N 1
ATOM 826 C CA . GLY A 1 101 ? -17.280 23.415 15.583 1.00 56.34 101 GLY A CA 1
ATOM 827 C C . GLY A 1 101 ? -18.210 23.644 16.785 1.00 56.34 101 GLY A C 1
ATOM 828 O O . GLY A 1 101 ? -19.182 24.392 16.675 1.00 56.34 101 GLY A O 1
ATOM 829 N N . GLY A 1 102 ? -17.900 23.052 17.943 1.00 56.78 102 GLY A N 1
ATOM 830 C CA . GLY A 1 102 ? -18.621 23.272 19.201 1.00 56.78 102 GLY A CA 1
ATOM 831 C C . GLY A 1 102 ? -18.415 24.677 19.774 1.00 56.78 102 GLY A C 1
ATOM 832 O O . GLY A 1 102 ? -19.377 25.313 20.203 1.00 56.78 102 GLY A O 1
ATOM 833 N N . ASN A 1 103 ? -17.193 25.214 19.692 1.00 56.16 103 ASN A N 1
ATOM 834 C CA . ASN A 1 103 ? -16.880 26.556 20.193 1.00 56.16 103 ASN A CA 1
ATOM 835 C C . ASN A 1 103 ? -17.606 27.667 19.398 1.00 56.16 103 ASN A C 1
ATOM 837 O O . ASN A 1 103 ? -18.124 28.611 19.984 1.00 56.16 103 ASN A O 1
ATOM 841 N N . CYS A 1 104 ? -17.753 27.520 18.073 1.00 51.69 104 CYS A N 1
ATOM 842 C CA . CYS A 1 104 ? -18.527 28.454 17.236 1.00 51.69 104 CYS A CA 1
ATOM 843 C C . CYS A 1 104 ? -20.059 28.355 17.409 1.00 51.69 104 CYS A C 1
ATOM 845 O O . CYS A 1 104 ? -20.785 29.254 16.978 1.00 51.69 104 CYS A O 1
ATOM 847 N N . ARG A 1 105 ? -20.587 27.262 17.979 1.00 56.06 105 ARG A N 1
ATOM 848 C CA . ARG A 1 105 ? -22.019 27.145 18.318 1.00 56.06 105 ARG A CA 1
ATOM 849 C C . ARG A 1 105 ? -22.324 27.766 19.678 1.00 56.06 105 ARG A C 1
ATOM 851 O O . ARG A 1 105 ? -23.284 28.518 19.768 1.00 56.06 105 ARG A O 1
ATOM 858 N N . ASN A 1 106 ? -21.482 27.539 20.686 1.00 56.03 106 ASN A N 1
ATOM 859 C CA . ASN A 1 106 ? -21.672 28.150 22.005 1.00 56.03 106 ASN A CA 1
ATOM 860 C C . ASN A 1 106 ? -21.541 29.679 21.976 1.00 56.03 106 ASN A C 1
ATOM 862 O O . ASN A 1 106 ? -22.306 30.357 22.652 1.00 56.03 106 ASN A O 1
ATOM 866 N N . ASN A 1 107 ? -20.651 30.231 21.147 1.00 55.50 107 ASN A N 1
ATOM 867 C CA . ASN A 1 107 ? -20.453 31.682 21.074 1.00 55.50 107 ASN A CA 1
ATOM 868 C C . ASN A 1 107 ? -21.578 32.445 20.345 1.00 55.50 107 ASN A C 1
ATOM 870 O O . ASN A 1 107 ? -21.557 33.665 20.329 1.00 55.50 107 ASN A O 1
ATOM 874 N N . ARG A 1 108 ? -22.546 31.750 19.726 1.00 54.41 108 ARG A N 1
ATOM 875 C CA . ARG A 1 108 ? -23.744 32.371 19.125 1.00 54.41 108 ARG A CA 1
ATOM 876 C C . ARG A 1 108 ? -24.936 32.444 20.079 1.00 54.41 108 ARG A C 1
ATOM 878 O O . ARG A 1 108 ? -25.864 33.189 19.807 1.00 54.41 108 ARG A O 1
ATOM 885 N N . ASN A 1 109 ? -24.894 31.702 21.185 1.00 55.84 109 ASN A N 1
ATOM 886 C CA . ASN A 1 109 ? -25.950 31.686 22.201 1.00 55.84 109 ASN A CA 1
ATOM 887 C C . ASN A 1 109 ? -25.624 32.587 23.407 1.00 55.84 109 ASN A C 1
ATOM 889 O O . ASN A 1 109 ? -26.383 32.597 24.368 1.00 55.84 109 ASN A O 1
ATOM 893 N N . ALA A 1 110 ? -24.481 33.281 23.384 1.00 54.97 110 ALA A N 1
ATOM 894 C CA . ALA A 1 110 ? -24.043 34.198 24.439 1.00 54.97 110 ALA A CA 1
ATOM 895 C C . ALA A 1 110 ? -24.227 35.688 24.072 1.00 54.97 110 ALA A C 1
ATOM 897 O O . ALA A 1 110 ? -24.029 36.538 24.931 1.00 54.97 110 ALA A O 1
ATOM 898 N N . ASP A 1 111 ? -24.621 35.982 22.826 1.00 55.00 111 ASP A N 1
ATOM 899 C CA . ASP A 1 111 ? -24.928 37.328 22.301 1.00 55.00 111 ASP A CA 1
ATOM 900 C C . ASP A 1 111 ? -26.454 37.537 22.121 1.00 55.00 111 ASP A C 1
ATOM 902 O O . ASP A 1 111 ? -26.907 38.243 21.219 1.00 55.00 111 ASP A O 1
ATOM 906 N N . SER A 1 112 ? -27.286 36.882 22.940 1.00 49.03 112 SER A N 1
ATOM 907 C CA . SER A 1 112 ? -28.750 37.073 22.979 1.00 49.03 112 SER A CA 1
ATOM 908 C C . SER A 1 112 ? -29.249 37.257 24.401 1.00 49.03 112 SER A C 1
ATOM 910 O O . SER A 1 112 ? -28.726 36.554 25.292 1.00 49.03 112 SER A O 1
#

Organism: NCBI:txid408170